Protein AF-A0A0D0C485-F1 (afdb_monomer_lite)

Organism: NCBI:txid944289

Secondary structure (DSSP, 8-state):
--------TTSSHHHHHHHHHHHHHHTT---------TT-TTTS-GGGHHHHHHHHHHHHS--HHHHHHHHHHHHH-GGGGGS-HHHHIIIIIIGGG-

InterPro domains:
  IPR027417 P-loop containing nucleoside triphosphate hydrolase [SSF52540] (3-82)
  IPR056884 Nephrocystin 3-like, N-terminal [PF24883] (2-92)

Foldseek 3Di:
DDDDDDDDPPPCPVVVVVVVQVVCVVVLNDQADADADPVDVVRPDLLQVLVRSLVSNLVSDPDVQSVVQLVVLCVVPVCLSRDDNVSSCVRRPVVSVD

Sequence (98 aa):
SVHWFCGPAGAGKSAIAQTLAKTYAKNGTLAGFFFFWRTDPSRNNLRQLFSTIAFQLANSIRSCVLRSVISSVVLKDPIILASSIETQFDKLIFGPSK

Structure (mmCIF, N/CA/C/O backbone):
data_AF-A0A0D0C485-F1
#
_entry.id   AF-A0A0D0C485-F1
#
loop_
_atom_site.group_PDB
_atom_site.id
_atom_site.type_symbol
_atom_site.label_atom_id
_atom_site.label_alt_id
_atom_site.label_comp_id
_atom_site.label_asym_id
_atom_site.label_entity_id
_atom_site.label_seq_id
_atom_site.pdbx_PDB_ins_code
_atom_site.Cartn_x
_atom_site.Cartn_y
_atom_site.Cartn_z
_atom_site.occupancy
_atom_site.B_iso_or_equiv
_atom_site.auth_seq_id
_atom_site.auth_comp_id
_atom_site.auth_asym_id
_atom_site.auth_atom_id
_atom_site.pdbx_PDB_model_num
ATOM 1 N N . SER A 1 1 ? -13.158 -6.375 -11.366 1.00 77.06 1 SER A N 1
ATOM 2 C CA . SER A 1 1 ? -12.621 -7.102 -12.535 1.00 77.06 1 SER A CA 1
ATOM 3 C C . SER A 1 1 ? -11.105 -7.134 -12.445 1.00 77.06 1 SER A C 1
ATOM 5 O O . SER A 1 1 ? -10.522 -6.209 -11.891 1.00 77.06 1 SER A O 1
ATOM 7 N N . VAL A 1 2 ? -10.462 -8.186 -12.954 1.00 88.94 2 VAL A N 1
ATOM 8 C CA . VAL A 1 2 ? -8.998 -8.246 -13.093 1.00 88.94 2 VAL A CA 1
ATOM 9 C C . VAL A 1 2 ? -8.673 -8.113 -14.577 1.00 88.94 2 VAL A C 1
ATOM 11 O O . VAL A 1 2 ? -9.257 -8.820 -15.394 1.00 88.94 2 VAL A O 1
ATOM 14 N N . HIS A 1 3 ? -7.772 -7.193 -14.924 1.00 89.00 3 HIS A N 1
ATOM 15 C CA . HIS A 1 3 ? -7.353 -6.945 -16.304 1.00 89.00 3 HIS A CA 1
ATOM 16 C C . HIS A 1 3 ? -5.867 -7.260 -16.458 1.00 89.00 3 HIS A C 1
ATOM 18 O O . HIS A 1 3 ? -5.044 -6.770 -15.685 1.00 89.00 3 HIS A O 1
ATOM 24 N N . TRP A 1 4 ? -5.526 -8.065 -17.462 1.00 88.69 4 TRP A N 1
ATOM 25 C CA . TRP A 1 4 ? -4.157 -8.494 -17.726 1.00 88.69 4 TRP A CA 1
ATOM 26 C C . TRP A 1 4 ? -3.657 -7.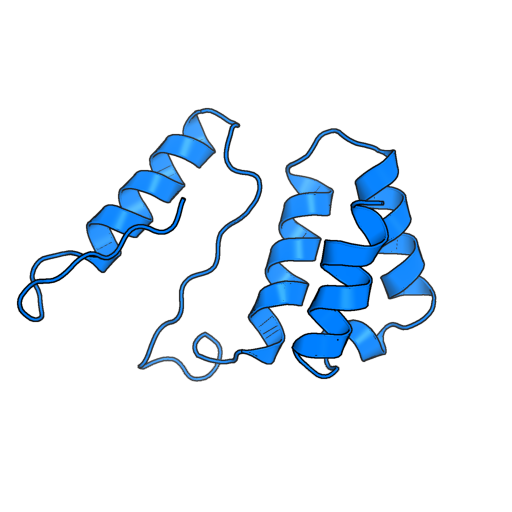914 -19.051 1.00 88.69 4 TRP A C 1
ATOM 28 O O . TRP A 1 4 ? -4.254 -8.147 -20.099 1.00 88.69 4 TRP A O 1
ATOM 38 N N . PHE A 1 5 ? -2.556 -7.159 -19.012 1.00 86.44 5 PHE A N 1
ATOM 39 C CA . PHE A 1 5 ? -1.934 -6.580 -20.205 1.00 86.44 5 PHE A CA 1
ATOM 40 C C . PHE A 1 5 ? -0.710 -7.408 -20.614 1.00 86.44 5 PHE A C 1
ATOM 42 O O . PHE A 1 5 ? 0.318 -7.383 -19.937 1.00 86.44 5 PHE A O 1
ATOM 49 N N . CYS A 1 6 ? -0.796 -8.110 -21.746 1.00 89.12 6 CYS A N 1
ATOM 50 C CA . CYS A 1 6 ? 0.323 -8.834 -22.357 1.00 89.12 6 CYS A CA 1
ATOM 51 C C . CYS A 1 6 ? 0.964 -8.011 -23.477 1.00 89.12 6 CYS A C 1
ATOM 53 O O . CYS A 1 6 ? 0.279 -7.340 -24.239 1.00 89.12 6 CYS A O 1
ATOM 55 N N . GLY A 1 7 ? 2.288 -8.077 -23.602 1.00 87.88 7 GLY A N 1
ATOM 56 C CA . GLY A 1 7 ? 3.012 -7.455 -24.710 1.00 87.88 7 GLY A CA 1
ATOM 57 C C . GLY A 1 7 ? 4.524 -7.493 -24.493 1.00 87.88 7 GLY A C 1
ATOM 58 O O . GLY A 1 7 ? 4.960 -7.786 -23.374 1.00 87.88 7 GLY A O 1
ATOM 59 N N . PRO A 1 8 ? 5.333 -7.153 -25.504 1.00 86.81 8 PRO A N 1
ATOM 60 C CA . PRO A 1 8 ? 6.789 -7.141 -25.386 1.00 86.81 8 PRO A CA 1
ATOM 61 C C . PRO A 1 8 ? 7.289 -6.128 -24.340 1.00 86.81 8 PRO A C 1
ATOM 63 O O . PRO A 1 8 ? 6.573 -5.204 -23.926 1.00 86.81 8 PRO A O 1
ATOM 66 N N . ALA A 1 9 ? 8.513 -6.324 -23.843 1.00 84.38 9 ALA A N 1
ATOM 67 C CA . ALA A 1 9 ? 9.166 -5.339 -22.981 1.00 84.38 9 ALA A CA 1
ATOM 68 C C . ALA A 1 9 ? 9.259 -3.990 -23.718 1.00 84.38 9 ALA A C 1
ATOM 70 O O . ALA A 1 9 ? 9.434 -3.955 -24.929 1.00 84.38 9 ALA A O 1
ATOM 71 N N . GLY A 1 10 ? 9.057 -2.880 -23.007 1.00 82.31 10 GLY A N 1
ATOM 72 C CA . GLY A 1 10 ? 9.032 -1.550 -23.629 1.00 82.31 10 GLY A CA 1
ATOM 73 C C . GLY A 1 10 ? 7.720 -1.165 -24.328 1.00 82.31 10 GLY A C 1
ATOM 74 O O . GLY A 1 10 ? 7.536 0.008 -24.617 1.00 82.31 10 GLY A O 1
ATOM 75 N N . ALA A 1 11 ? 6.744 -2.072 -24.482 1.00 86.69 11 ALA A N 1
ATOM 76 C CA . ALA A 1 11 ? 5.440 -1.775 -25.105 1.00 86.69 11 ALA A CA 1
ATOM 77 C C . ALA A 1 11 ? 4.522 -0.823 -24.300 1.00 86.69 11 ALA A C 1
ATOM 79 O O . ALA A 1 11 ? 3.331 -0.726 -24.571 1.00 86.69 11 ALA A O 1
ATOM 80 N N . GLY A 1 12 ? 5.026 -0.177 -23.245 1.00 86.75 12 GLY A N 1
ATOM 81 C CA . GLY A 1 12 ? 4.267 0.833 -22.506 1.00 86.75 12 GLY A CA 1
ATOM 82 C C . GLY A 1 12 ? 3.162 0.311 -21.580 1.00 86.75 12 GLY A C 1
ATOM 83 O O . GLY A 1 12 ? 2.385 1.110 -21.078 1.00 86.75 12 GLY A O 1
ATOM 84 N N . LYS A 1 13 ? 3.091 -0.990 -21.268 1.00 91.56 13 LYS A N 1
ATOM 85 C CA . LYS A 1 13 ? 2.068 -1.557 -20.355 1.00 91.56 13 LYS A CA 1
ATOM 86 C C . LYS A 1 13 ? 1.946 -0.801 -19.023 1.00 91.56 13 LYS A C 1
ATOM 88 O O . LYS A 1 13 ? 0.854 -0.412 -18.619 1.00 91.56 13 LYS A O 1
ATOM 93 N N . SER A 1 14 ? 3.078 -0.539 -18.366 1.00 87.88 14 SER A N 1
ATOM 94 C CA . SER A 1 14 ? 3.103 0.245 -17.124 1.00 87.88 14 SER A CA 1
ATOM 95 C C . SER A 1 14 ? 2.684 1.699 -17.354 1.00 87.88 14 SER A C 1
ATOM 97 O O . SER A 1 14 ? 2.045 2.285 -16.488 1.00 87.88 14 SER A O 1
ATOM 99 N N . ALA A 1 15 ? 2.985 2.271 -18.525 1.00 91.31 15 ALA A N 1
ATOM 100 C CA . ALA A 1 15 ? 2.558 3.620 -18.888 1.00 91.31 15 ALA A CA 1
ATOM 101 C C . ALA A 1 15 ? 1.035 3.701 -19.085 1.00 91.31 15 ALA A C 1
ATOM 103 O O . ALA A 1 15 ? 0.424 4.679 -18.657 1.00 91.31 15 ALA A O 1
ATOM 104 N N . ILE A 1 16 ? 0.403 2.659 -19.638 1.00 90.75 16 ILE A N 1
ATOM 105 C CA . ILE A 1 16 ? -1.062 2.558 -19.747 1.00 90.75 16 ILE A CA 1
ATOM 106 C C . ILE A 1 16 ? -1.690 2.518 -18.349 1.00 90.75 16 ILE A C 1
ATOM 108 O O . ILE A 1 16 ? -2.558 3.336 -18.048 1.00 90.75 16 ILE A O 1
ATOM 112 N N . ALA A 1 17 ? -1.208 1.641 -17.462 1.00 91.38 17 ALA A N 1
ATOM 113 C CA . ALA A 1 17 ? -1.706 1.554 -16.086 1.00 91.38 17 ALA A CA 1
ATOM 114 C C . ALA A 1 17 ? -1.522 2.873 -15.307 1.00 91.38 17 ALA A C 1
ATOM 116 O O . ALA A 1 17 ? -2.428 3.316 -14.600 1.00 91.38 17 ALA A O 1
ATOM 117 N N . GLN A 1 18 ? -0.381 3.549 -15.478 1.00 91.12 18 GLN A N 1
ATOM 118 C CA . GLN A 1 18 ? -0.142 4.876 -14.901 1.00 91.12 18 GLN A CA 1
ATOM 119 C C . GLN A 1 18 ? -1.071 5.944 -15.481 1.00 91.12 18 GLN A C 1
ATOM 121 O O . GLN A 1 18 ? -1.548 6.802 -14.741 1.00 91.12 18 GLN A O 1
ATOM 126 N N . THR A 1 19 ? -1.333 5.906 -16.786 1.00 93.75 19 THR A N 1
ATOM 127 C CA . THR A 1 19 ? -2.254 6.841 -17.444 1.00 93.75 19 THR A CA 1
ATOM 128 C C . THR A 1 19 ? -3.668 6.663 -16.909 1.00 93.75 19 THR A C 1
ATOM 130 O O . THR A 1 19 ? -4.285 7.648 -16.519 1.00 93.75 19 THR A O 1
ATOM 133 N N . LEU A 1 20 ? -4.142 5.420 -16.785 1.00 92.31 20 LEU A N 1
ATOM 134 C CA . LEU A 1 20 ? -5.425 5.102 -16.152 1.00 92.31 20 LEU A CA 1
ATOM 135 C C . LEU A 1 20 ? -5.501 5.672 -14.733 1.00 92.31 20 LEU A C 1
ATOM 137 O O . LEU A 1 20 ? -6.421 6.432 -14.437 1.00 92.31 20 LEU A O 1
ATOM 141 N N . ALA A 1 21 ? -4.512 5.382 -13.881 1.00 92.31 21 ALA A N 1
ATOM 142 C CA . ALA A 1 21 ? -4.477 5.906 -12.516 1.00 92.31 21 ALA A CA 1
ATOM 143 C C . ALA A 1 21 ? -4.536 7.445 -12.491 1.00 92.31 21 ALA A C 1
ATOM 145 O O . ALA A 1 21 ? -5.340 8.020 -11.762 1.00 92.31 21 ALA A O 1
ATOM 146 N N . LYS A 1 22 ? -3.755 8.126 -13.341 1.00 92.94 22 LYS A N 1
ATOM 147 C CA . LYS A 1 22 ? -3.789 9.594 -13.462 1.00 92.94 22 LYS A CA 1
ATOM 148 C C . LYS A 1 22 ? -5.163 10.109 -13.891 1.00 92.94 22 LYS A C 1
ATOM 150 O O . LYS A 1 22 ? -5.626 11.103 -13.339 1.00 92.94 22 LYS A O 1
ATOM 155 N N . THR A 1 23 ? -5.816 9.454 -14.846 1.00 94.56 23 THR A N 1
ATOM 156 C CA . THR A 1 23 ? -7.155 9.837 -15.312 1.00 94.56 23 THR A CA 1
ATOM 157 C C . THR A 1 23 ? -8.194 9.687 -14.200 1.00 94.56 23 THR A C 1
ATOM 159 O O . THR A 1 23 ? -8.925 10.63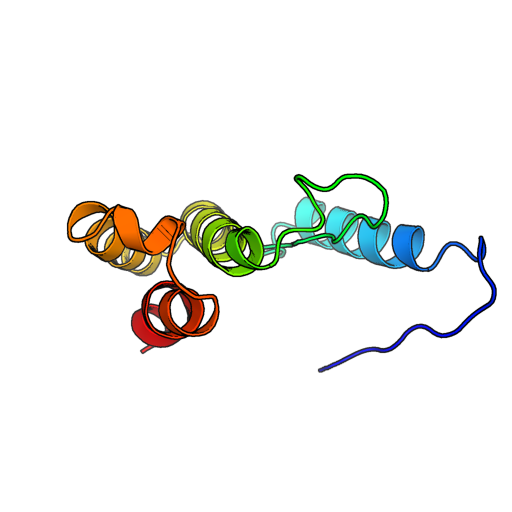4 -13.920 1.00 94.56 23 THR A O 1
ATOM 162 N N . TYR A 1 24 ? -8.217 8.555 -13.491 1.00 91.88 24 TYR A N 1
ATOM 163 C CA . TYR A 1 24 ? -9.145 8.352 -12.371 1.00 91.88 24 TYR A CA 1
ATOM 164 C C . TYR A 1 24 ? -8.878 9.300 -11.196 1.00 91.88 24 TYR A C 1
ATOM 166 O O . TYR A 1 24 ? -9.830 9.739 -10.544 1.00 91.88 24 TYR A O 1
ATOM 174 N N . ALA A 1 25 ? -7.608 9.637 -10.937 1.00 90.75 25 ALA A N 1
ATOM 175 C CA . ALA A 1 25 ? -7.225 10.616 -9.923 1.00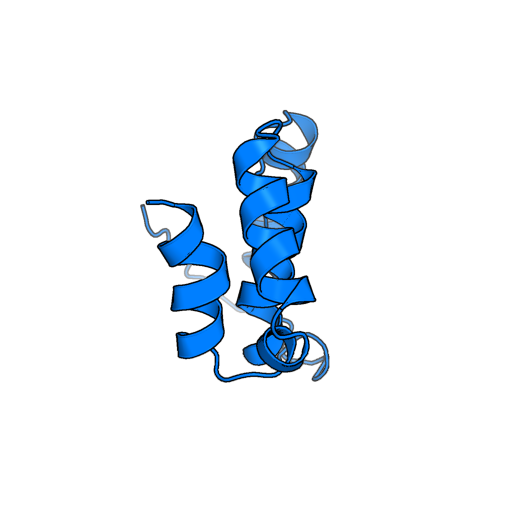 90.75 25 ALA A CA 1
ATOM 176 C C . ALA A 1 25 ? -7.735 12.017 -10.278 1.00 90.75 25 ALA A C 1
ATOM 178 O O . ALA A 1 25 ? -8.347 12.669 -9.436 1.00 90.75 25 ALA A O 1
ATOM 179 N N . LYS A 1 26 ? -7.551 12.456 -11.533 1.00 92.31 26 LYS A N 1
ATOM 180 C CA . LYS A 1 26 ? -8.079 13.739 -12.029 1.00 92.31 26 LYS A CA 1
ATOM 181 C C . LYS A 1 26 ? -9.599 13.827 -11.900 1.00 92.31 26 LYS A C 1
ATOM 183 O O . LYS A 1 26 ? -10.116 14.884 -11.563 1.00 92.31 26 LYS A O 1
ATOM 188 N N . ASN A 1 27 ? -10.293 12.712 -12.107 1.00 91.75 27 ASN A N 1
ATOM 189 C CA . ASN A 1 27 ? -11.747 12.644 -11.991 1.00 91.75 27 ASN A CA 1
ATOM 190 C C . ASN A 1 27 ? -12.238 12.506 -10.535 1.00 91.75 27 ASN A C 1
ATOM 192 O O . ASN A 1 27 ? -13.440 12.417 -10.310 1.00 91.75 27 ASN A O 1
ATOM 196 N N . GLY A 1 28 ? -11.342 12.444 -9.541 1.00 86.81 28 GLY A N 1
ATOM 197 C CA . GLY A 1 28 ? -11.710 12.289 -8.127 1.00 86.81 28 GLY A CA 1
ATOM 198 C C . GLY A 1 28 ? -12.308 10.923 -7.770 1.00 86.81 28 GLY A C 1
ATOM 199 O O . GLY A 1 28 ? -12.913 10.768 -6.715 1.00 86.81 28 GLY A O 1
ATOM 200 N N . THR A 1 29 ? -12.148 9.936 -8.651 1.00 88.69 29 THR A N 1
ATOM 201 C CA . THR A 1 29 ? -12.723 8.581 -8.520 1.00 88.69 29 THR A CA 1
ATOM 202 C C . THR A 1 29 ? -11.704 7.527 -8.084 1.00 88.69 29 THR A C 1
ATOM 204 O O . THR A 1 29 ? -12.066 6.382 -7.825 1.00 88.69 29 THR A O 1
ATOM 207 N N . LEU A 1 30 ? -10.419 7.887 -8.009 1.00 90.62 30 LEU A N 1
ATOM 208 C CA . LEU A 1 30 ? -9.367 6.973 -7.575 1.00 90.62 30 LEU A CA 1
ATOM 209 C C . LEU A 1 30 ? -9.312 6.895 -6.047 1.00 90.62 30 LEU A C 1
ATOM 211 O O . LEU A 1 30 ? -8.930 7.858 -5.385 1.00 90.62 30 LEU A O 1
ATOM 215 N N . ALA A 1 31 ? -9.637 5.725 -5.504 1.00 89.00 31 ALA A N 1
ATOM 216 C CA . ALA A 1 31 ? -9.567 5.465 -4.067 1.00 89.00 31 ALA A CA 1
ATOM 217 C C . ALA A 1 31 ? -8.140 5.128 -3.584 1.00 89.00 31 ALA A C 1
ATOM 219 O O . ALA A 1 31 ? -7.795 5.390 -2.436 1.00 89.00 31 ALA A O 1
ATOM 220 N N . GLY A 1 32 ?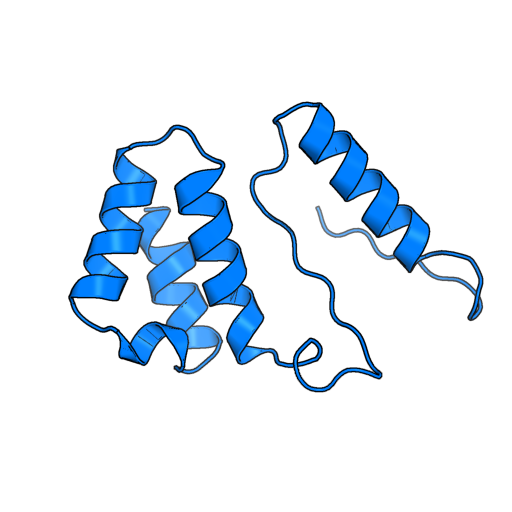 -7.306 4.564 -4.462 1.00 91.38 32 GLY A N 1
ATOM 221 C CA . GLY A 1 32 ? -5.914 4.224 -4.177 1.00 91.38 32 GLY A CA 1
ATOM 222 C C . GLY A 1 32 ? -5.226 3.555 -5.368 1.00 91.38 32 GLY A C 1
ATOM 223 O O . GLY A 1 32 ? -5.881 3.094 -6.303 1.00 91.38 32 GLY A O 1
ATOM 224 N N . PHE A 1 33 ? -3.897 3.527 -5.352 1.00 92.94 33 PHE A N 1
ATOM 225 C CA . PHE A 1 33 ? -3.044 2.880 -6.339 1.00 92.94 33 PHE A CA 1
ATOM 226 C C . PHE A 1 33 ? -1.692 2.492 -5.730 1.00 92.94 33 PHE A C 1
ATOM 228 O O . PHE A 1 33 ? -1.141 3.187 -4.876 1.00 92.94 33 PHE A O 1
ATOM 235 N N . PHE A 1 34 ? -1.107 1.417 -6.250 1.00 91.44 34 PHE A N 1
ATOM 236 C CA . PHE A 1 34 ? 0.248 0.998 -5.917 1.00 91.44 34 PHE A CA 1
ATOM 237 C C . PHE A 1 34 ? 0.942 0.468 -7.172 1.00 91.44 34 PHE A C 1
ATOM 239 O O . PHE A 1 34 ? 0.340 -0.268 -7.953 1.00 91.44 34 PHE A O 1
ATOM 246 N N . PHE A 1 35 ? 2.207 0.838 -7.371 1.00 90.31 35 PHE A N 1
ATOM 247 C CA . PHE A 1 35 ? 3.014 0.370 -8.496 1.00 90.31 35 PHE A CA 1
ATOM 248 C C . PHE A 1 35 ? 4.272 -0.319 -7.982 1.00 90.31 35 PHE A C 1
ATOM 250 O O . PHE A 1 35 ? 5.104 0.314 -7.337 1.00 90.31 35 PHE A O 1
ATOM 257 N N . PHE A 1 36 ? 4.437 -1.593 -8.338 1.00 87.88 36 PHE A N 1
ATOM 258 C CA . PHE A 1 36 ? 5.689 -2.305 -8.118 1.00 87.88 36 PHE A CA 1
ATOM 259 C C . PHE A 1 36 ? 6.740 -1.850 -9.124 1.00 87.88 36 PHE A C 1
ATOM 261 O O . PHE A 1 36 ? 6.491 -1.843 -10.335 1.00 87.88 36 PHE A O 1
ATOM 268 N N . TRP A 1 37 ? 7.933 -1.524 -8.633 1.00 84.38 37 TRP A N 1
ATOM 269 C CA . TRP A 1 37 ? 9.068 -1.198 -9.488 1.00 84.38 37 TRP A CA 1
ATOM 270 C C . TRP A 1 37 ? 10.215 -2.174 -9.250 1.00 84.38 37 TRP A C 1
ATOM 272 O O . TRP A 1 37 ? 10.892 -2.121 -8.235 1.00 84.38 37 TRP A O 1
ATOM 282 N N . ARG A 1 38 ? 10.471 -3.041 -10.235 1.00 79.94 38 ARG A N 1
ATOM 283 C CA . ARG A 1 38 ? 11.479 -4.113 -10.150 1.00 79.94 38 ARG A CA 1
ATOM 284 C C . ARG A 1 38 ? 12.892 -3.661 -9.762 1.00 79.94 38 ARG A C 1
ATOM 286 O O . ARG A 1 38 ? 13.598 -4.437 -9.136 1.00 79.94 38 ARG A O 1
ATOM 293 N N . THR A 1 39 ? 13.320 -2.464 -10.164 1.00 82.94 39 THR A N 1
ATOM 294 C CA . THR A 1 39 ? 14.700 -1.987 -9.960 1.00 82.94 39 THR A CA 1
ATOM 295 C C . THR A 1 39 ? 14.882 -1.164 -8.688 1.00 82.94 39 THR A C 1
ATOM 297 O O . THR A 1 39 ? 16.011 -0.825 -8.361 1.00 82.94 39 THR A O 1
ATOM 300 N N . ASP A 1 40 ? 13.802 -0.831 -7.979 1.00 79.88 40 ASP A N 1
ATOM 301 C CA . ASP A 1 40 ? 13.855 -0.078 -6.727 1.00 79.88 40 ASP A CA 1
ATOM 302 C C . ASP A 1 40 ? 13.349 -0.980 -5.587 1.00 79.88 40 ASP A C 1
ATOM 304 O O . ASP A 1 40 ? 12.139 -1.198 -5.473 1.00 79.88 40 ASP A O 1
ATOM 308 N N . PRO A 1 41 ? 14.242 -1.517 -4.732 1.00 77.31 41 PRO A N 1
ATOM 309 C CA . PRO A 1 41 ? 13.869 -2.408 -3.634 1.00 77.31 41 PRO A CA 1
ATOM 310 C C . PRO A 1 41 ? 12.872 -1.781 -2.658 1.00 77.31 41 PRO A C 1
ATOM 312 O O . PRO A 1 41 ? 12.047 -2.493 -2.087 1.00 77.31 41 PRO A O 1
ATOM 315 N N . SER A 1 42 ? 12.904 -0.453 -2.496 1.00 75.75 42 SER A N 1
ATOM 316 C CA . SER A 1 42 ? 11.958 0.255 -1.633 1.00 75.75 42 SER A CA 1
ATOM 317 C C . SER A 1 42 ? 10.533 0.201 -2.191 1.00 75.75 42 SER A C 1
ATOM 319 O O . SER A 1 42 ? 9.578 0.116 -1.428 1.00 75.75 42 SER A O 1
ATOM 321 N N . ARG A 1 43 ? 10.390 0.146 -3.523 1.00 72.19 43 ARG A N 1
ATOM 322 C CA . ARG A 1 43 ? 9.112 0.077 -4.257 1.00 72.19 43 ARG A CA 1
ATOM 323 C C . ARG A 1 43 ? 8.775 -1.320 -4.776 1.00 72.19 43 ARG A C 1
ATOM 325 O O . ARG A 1 43 ? 7.755 -1.507 -5.438 1.00 72.19 43 ARG A O 1
ATOM 332 N N . ASN A 1 44 ? 9.613 -2.308 -4.478 1.00 81.94 44 ASN A N 1
ATOM 333 C CA . ASN A 1 44 ? 9.365 -3.723 -4.743 1.00 81.94 44 ASN A CA 1
ATOM 334 C C . ASN A 1 44 ? 9.084 -4.504 -3.449 1.00 81.94 44 ASN A C 1
ATOM 336 O O . ASN A 1 44 ? 9.358 -5.699 -3.360 1.00 81.94 44 ASN A O 1
ATOM 340 N N . ASN A 1 45 ? 8.570 -3.822 -2.423 1.00 81.62 45 ASN A N 1
ATOM 341 C CA . ASN A 1 45 ? 8.291 -4.417 -1.127 1.00 81.62 45 ASN A CA 1
ATOM 342 C C . ASN A 1 45 ? 6.787 -4.640 -0.934 1.00 81.62 45 ASN A C 1
ATOM 344 O O . ASN A 1 45 ? 6.012 -3.698 -0.771 1.00 81.62 45 ASN A O 1
ATOM 348 N N . LEU A 1 46 ? 6.388 -5.911 -0.889 1.00 83.81 46 LEU A N 1
ATOM 349 C CA . LEU A 1 46 ? 5.006 -6.330 -0.655 1.00 83.81 46 LEU A CA 1
ATOM 350 C C . LEU A 1 46 ? 4.440 -5.829 0.684 1.00 83.81 46 LEU A C 1
ATOM 352 O O . LEU A 1 46 ? 3.249 -5.543 0.764 1.00 83.81 46 LEU A O 1
ATOM 356 N N . ARG A 1 47 ? 5.280 -5.632 1.711 1.00 85.25 47 ARG A N 1
ATOM 357 C CA . ARG A 1 47 ? 4.847 -5.138 3.036 1.00 85.25 47 ARG A CA 1
ATOM 358 C C . ARG A 1 47 ? 4.339 -3.697 3.019 1.00 85.25 47 ARG A C 1
ATOM 360 O O . ARG A 1 47 ? 3.741 -3.248 3.991 1.00 85.25 47 ARG A O 1
ATOM 367 N N . GLN A 1 48 ? 4.613 -2.948 1.952 1.00 87.62 48 GLN A N 1
ATOM 368 C CA . GLN A 1 48 ? 4.127 -1.577 1.807 1.00 87.62 48 GLN A CA 1
ATOM 369 C C . GLN A 1 48 ? 2.817 -1.495 1.027 1.00 87.62 48 GLN A C 1
ATOM 371 O O . GLN A 1 48 ? 2.197 -0.434 1.013 1.00 87.62 48 GLN A O 1
ATOM 376 N N . LEU A 1 49 ? 2.380 -2.582 0.382 1.00 91.94 49 LEU A N 1
ATOM 377 C CA . LEU A 1 49 ? 1.202 -2.564 -0.478 1.00 91.94 49 LEU A CA 1
ATOM 378 C C . LEU A 1 49 ? -0.042 -2.143 0.310 1.00 91.94 49 LEU A C 1
ATOM 380 O O . LEU A 1 49 ? -0.638 -1.107 0.021 1.00 91.94 49 LEU A O 1
ATOM 384 N N . PHE A 1 50 ? -0.430 -2.924 1.318 1.00 93.81 50 PHE A N 1
ATOM 385 C CA . PHE A 1 50 ? -1.698 -2.697 2.009 1.00 93.81 50 PHE A CA 1
ATOM 386 C C . PHE A 1 50 ? -1.651 -1.529 2.985 1.00 93.81 50 PHE A C 1
ATOM 388 O O . PHE A 1 50 ? -2.650 -0.826 3.108 1.00 93.81 50 PHE A O 1
ATOM 395 N N . SER A 1 51 ? -0.504 -1.239 3.599 1.00 92.75 51 SER A N 1
ATOM 396 C CA . SER A 1 51 ? -0.333 -0.015 4.389 1.00 92.75 51 SER A CA 1
ATOM 397 C C . SER A 1 51 ? -0.476 1.250 3.530 1.00 92.75 51 SER A C 1
ATOM 399 O O . SER A 1 51 ? -1.182 2.179 3.925 1.00 92.75 51 SER A O 1
ATOM 401 N N . THR A 1 52 ? 0.096 1.266 2.320 1.00 93.00 52 THR A N 1
ATOM 402 C CA . THR A 1 52 ? -0.060 2.390 1.379 1.00 93.00 52 THR A CA 1
ATOM 403 C C . THR A 1 52 ? -1.503 2.527 0.904 1.00 93.00 52 THR A C 1
ATOM 405 O O . THR A 1 52 ? -2.047 3.631 0.918 1.00 93.00 52 THR A O 1
ATOM 408 N N . ILE A 1 53 ? -2.145 1.421 0.512 1.00 93.62 53 ILE A N 1
ATOM 409 C CA . ILE A 1 53 ? -3.545 1.444 0.068 1.00 93.62 53 ILE A CA 1
ATOM 410 C C . ILE A 1 53 ? -4.465 1.902 1.206 1.00 93.62 53 ILE A C 1
ATOM 412 O O . ILE A 1 53 ? -5.298 2.772 0.981 1.00 93.62 53 ILE A O 1
ATOM 416 N N . ALA A 1 54 ? -4.294 1.401 2.431 1.00 92.62 54 ALA A N 1
ATOM 417 C CA . ALA A 1 54 ? -5.093 1.821 3.582 1.00 92.62 54 ALA A CA 1
ATOM 418 C C . ALA A 1 54 ? -4.943 3.321 3.873 1.00 92.62 54 ALA A C 1
ATOM 420 O O . ALA A 1 54 ? -5.935 4.018 4.088 1.00 92.62 54 ALA A O 1
ATOM 421 N N . PHE A 1 55 ? -3.713 3.839 3.810 1.00 92.31 55 PHE A N 1
ATOM 422 C CA . PHE A 1 55 ? -3.456 5.269 3.956 1.00 92.31 55 PHE A CA 1
ATOM 423 C C . PHE A 1 55 ? -4.139 6.092 2.856 1.00 92.31 55 PHE A C 1
ATOM 425 O O . PHE A 1 55 ? -4.750 7.121 3.140 1.00 92.31 55 PHE A O 1
ATOM 432 N N . GLN A 1 56 ? -4.069 5.649 1.600 1.00 93.31 56 GLN A N 1
ATOM 433 C CA . GLN A 1 56 ? -4.743 6.329 0.493 1.00 93.31 56 GLN A CA 1
ATOM 434 C C . GLN A 1 56 ? -6.264 6.296 0.662 1.00 93.31 56 GLN A C 1
ATOM 436 O O . GLN A 1 56 ? -6.891 7.344 0.576 1.00 93.31 56 GLN A O 1
ATOM 441 N N . LEU A 1 57 ? -6.854 5.151 1.010 1.00 90.88 57 LEU A N 1
ATOM 442 C CA . LEU A 1 57 ? -8.295 5.021 1.245 1.00 90.88 57 LEU A CA 1
ATOM 443 C C . LEU A 1 57 ? -8.789 5.966 2.346 1.00 90.88 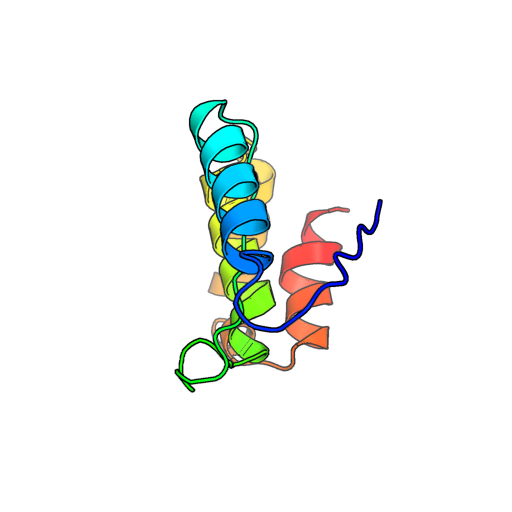57 LEU A C 1
ATOM 445 O O . LEU A 1 57 ? -9.796 6.650 2.159 1.00 90.88 57 LEU A O 1
ATOM 449 N N . ALA A 1 58 ? -8.053 6.052 3.458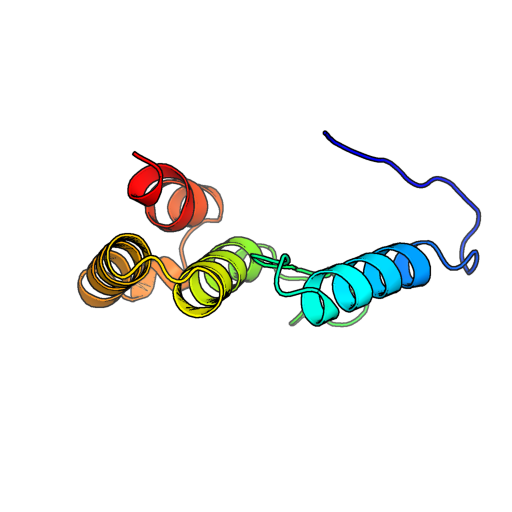 1.00 90.19 58 ALA A N 1
ATOM 450 C CA . ALA A 1 58 ? -8.374 6.934 4.578 1.00 90.19 58 ALA A CA 1
ATOM 451 C C . ALA A 1 58 ? -8.359 8.431 4.207 1.00 90.19 58 ALA A C 1
ATOM 453 O O . ALA A 1 58 ? -9.001 9.231 4.887 1.00 90.19 58 ALA A O 1
ATOM 454 N N . ASN A 1 59 ? -7.638 8.814 3.148 1.00 88.19 59 ASN A N 1
ATOM 455 C CA . ASN A 1 59 ? -7.514 10.201 2.693 1.00 88.19 59 ASN A CA 1
ATOM 456 C C . ASN A 1 59 ? -8.360 10.516 1.447 1.00 88.19 59 ASN A C 1
ATOM 458 O O . ASN A 1 59 ? -8.832 11.641 1.293 1.00 88.19 59 ASN A O 1
ATOM 462 N N . SER A 1 60 ? -8.547 9.546 0.552 1.00 84.56 60 SER A N 1
ATOM 463 C CA . SER A 1 60 ? -9.229 9.717 -0.734 1.00 84.56 60 SER A CA 1
ATOM 464 C C . SER A 1 60 ? -10.740 9.527 -0.630 1.00 84.56 60 SER A C 1
ATOM 466 O O . SER A 1 60 ? -11.492 10.178 -1.356 1.00 84.56 60 SER A O 1
ATOM 468 N N . ILE A 1 61 ? -11.214 8.661 0.270 1.00 81.38 61 ILE A N 1
ATOM 469 C CA . ILE A 1 61 ? -12.647 8.443 0.472 1.00 81.38 61 ILE A CA 1
ATOM 470 C C . ILE A 1 61 ? -13.139 9.440 1.522 1.00 81.38 61 ILE A C 1
ATOM 472 O O . ILE A 1 61 ? -12.674 9.442 2.658 1.00 81.38 61 ILE A O 1
ATOM 476 N N . ARG A 1 62 ? -14.150 10.250 1.182 1.00 74.44 62 ARG A N 1
ATOM 477 C CA . ARG A 1 62 ? -14.789 11.216 2.105 1.00 74.44 62 ARG A CA 1
ATOM 478 C C . ARG A 1 62 ? -15.622 10.563 3.225 1.00 74.44 62 ARG A C 1
ATOM 480 O O . ARG A 1 62 ? -16.511 11.194 3.785 1.00 74.44 62 ARG A O 1
ATOM 487 N N . SER A 1 63 ? -15.361 9.301 3.554 1.00 78.81 63 SER A N 1
ATOM 488 C CA . SER A 1 63 ? -16.009 8.595 4.656 1.00 78.81 63 SER A CA 1
ATOM 489 C C . SER A 1 63 ? -15.204 8.822 5.930 1.00 78.81 63 SER A C 1
ATOM 491 O O . SER A 1 63 ? -14.156 8.206 6.142 1.00 78.81 63 SER A O 1
ATOM 493 N N . CYS A 1 64 ? -15.704 9.702 6.801 1.00 78.31 64 CYS A N 1
ATOM 494 C CA . CYS A 1 64 ? -15.112 9.942 8.119 1.00 78.31 64 CYS A CA 1
ATOM 495 C C . CYS A 1 64 ? -15.012 8.651 8.947 1.00 78.31 64 CYS A C 1
ATOM 497 O O . CYS A 1 64 ? -14.055 8.478 9.698 1.00 78.31 64 CYS A O 1
ATOM 499 N N . VAL A 1 65 ? -15.962 7.727 8.763 1.00 86.31 65 VAL A N 1
ATOM 500 C CA . VAL A 1 65 ? -15.991 6.430 9.448 1.00 86.31 65 VAL A CA 1
ATOM 501 C C . VAL A 1 65 ? -14.794 5.577 9.037 1.00 86.31 65 VAL A C 1
ATOM 503 O O . VAL A 1 65 ? -14.047 5.132 9.902 1.00 86.31 65 VAL A O 1
ATOM 506 N N . LEU A 1 66 ? -14.545 5.417 7.732 1.00 87.19 66 LEU A N 1
ATOM 507 C CA . LEU A 1 66 ? -13.435 4.595 7.237 1.00 87.19 66 LEU A CA 1
ATOM 508 C C . LEU A 1 66 ? -12.082 5.121 7.728 1.00 87.19 66 LEU A C 1
ATOM 510 O O . LEU A 1 66 ? -11.255 4.361 8.234 1.00 87.19 66 LEU A O 1
ATOM 514 N N . ARG A 1 67 ? -11.882 6.442 7.638 1.00 90.06 67 ARG A N 1
ATOM 515 C CA . ARG A 1 67 ? -10.675 7.094 8.154 1.00 90.06 67 ARG A CA 1
ATOM 516 C C . ARG A 1 67 ? -10.506 6.846 9.649 1.00 90.06 67 ARG A C 1
ATOM 518 O O . ARG A 1 67 ? -9.395 6.538 10.079 1.00 90.06 67 ARG A O 1
ATOM 525 N N . SER A 1 68 ? -11.581 6.971 10.428 1.00 90.88 68 SER A N 1
ATOM 526 C CA . SER A 1 68 ? -11.541 6.741 11.872 1.00 90.88 68 SER A CA 1
ATOM 527 C C . SER A 1 68 ? -11.170 5.298 12.192 1.00 90.88 68 SER A C 1
ATOM 529 O O . SER A 1 68 ? -10.269 5.085 12.992 1.00 90.88 68 SER A O 1
ATOM 531 N N . VAL A 1 69 ? -11.799 4.313 11.543 1.00 92.06 69 VAL A N 1
ATOM 532 C CA . VAL A 1 69 ? -11.535 2.888 11.800 1.00 92.06 69 VAL A CA 1
ATOM 533 C C . VAL A 1 69 ? -10.082 2.535 11.488 1.00 92.06 69 VAL A C 1
ATOM 535 O O . VAL A 1 69 ? -9.397 1.976 12.343 1.00 92.06 69 VAL A O 1
ATOM 538 N N . ILE A 1 70 ? -9.579 2.915 10.307 1.00 92.69 70 ILE A N 1
ATOM 539 C CA . ILE A 1 70 ? -8.179 2.666 9.924 1.00 92.69 70 ILE A CA 1
ATOM 540 C C . ILE A 1 70 ? -7.228 3.344 10.919 1.00 92.69 70 ILE A C 1
ATOM 542 O O . ILE A 1 70 ? -6.281 2.720 11.396 1.00 92.69 70 ILE A O 1
ATOM 546 N N . SER A 1 71 ? -7.506 4.600 11.284 1.00 93.12 71 SER A N 1
ATOM 547 C CA . SER A 1 71 ? -6.680 5.346 12.242 1.00 93.12 71 SER A CA 1
ATOM 548 C C . SER A 1 71 ? -6.676 4.685 13.620 1.00 93.12 71 SER A C 1
ATOM 550 O O . SER A 1 71 ? -5.618 4.544 14.220 1.00 93.12 71 SER A O 1
ATOM 552 N N . SER A 1 72 ? -7.827 4.224 14.114 1.00 94.38 72 SER A N 1
ATOM 553 C CA . SER A 1 72 ? -7.930 3.518 15.393 1.00 94.38 72 SER A CA 1
ATOM 554 C C . SER A 1 72 ? -7.154 2.201 15.399 1.00 94.38 72 SER A C 1
ATOM 556 O O . SER A 1 72 ? -6.514 1.890 16.401 1.00 94.38 72 SER A O 1
ATOM 558 N N . VAL A 1 73 ? -7.171 1.441 14.296 1.00 94.44 73 VAL A N 1
ATOM 559 C CA . VAL A 1 73 ? -6.375 0.208 14.169 1.00 94.44 73 VAL A CA 1
ATOM 560 C C . VAL A 1 73 ? -4.882 0.525 14.266 1.00 94.44 73 VAL A C 1
ATOM 562 O O . VAL A 1 73 ? -4.184 -0.098 15.061 1.00 94.44 73 VAL A O 1
ATOM 565 N N . VAL A 1 74 ? -4.409 1.530 13.523 1.00 94.31 74 VAL A N 1
ATOM 566 C CA . VAL A 1 74 ? -2.990 1.929 13.518 1.00 94.31 74 VAL A CA 1
ATOM 567 C C . VAL A 1 74 ? -2.552 2.526 14.858 1.00 94.31 74 VAL A C 1
ATOM 569 O O . VAL A 1 74 ? -1.451 2.247 15.317 1.00 94.31 74 VAL A O 1
ATOM 572 N N . LEU A 1 75 ? -3.400 3.323 15.515 1.00 94.94 75 LEU A N 1
ATOM 573 C CA . LEU A 1 75 ? -3.094 3.899 16.830 1.00 94.94 75 LEU A CA 1
ATOM 574 C C . LEU A 1 75 ? -3.016 2.833 17.927 1.00 94.94 75 LEU A C 1
ATOM 576 O O . LEU A 1 75 ? -2.218 2.966 18.851 1.00 94.94 75 LEU A O 1
ATOM 580 N N . LYS A 1 76 ? -3.840 1.784 17.836 1.00 95.75 76 LYS A N 1
ATOM 581 C CA . LYS A 1 76 ? -3.842 0.679 18.800 1.00 95.75 76 LYS A CA 1
ATOM 582 C C . LYS A 1 76 ? -2.653 -0.262 18.606 1.00 95.75 76 LYS A C 1
ATOM 584 O O . LYS A 1 76 ? -2.132 -0.778 19.590 1.00 95.75 76 LYS A O 1
ATOM 589 N N . ASP A 1 77 ? -2.252 -0.493 17.360 1.00 93.88 77 ASP A N 1
ATOM 590 C CA . ASP A 1 77 ? -1.113 -1.340 17.014 1.00 93.88 77 ASP A CA 1
ATOM 591 C C . ASP A 1 77 ? -0.313 -0.729 15.851 1.00 93.88 77 ASP A C 1
ATOM 593 O O . ASP A 1 77 ? -0.572 -1.038 14.687 1.00 93.88 77 ASP A O 1
ATOM 597 N N . PRO A 1 78 ? 0.687 0.125 16.134 1.00 92.38 78 PRO A N 1
ATOM 598 C CA . PRO A 1 78 ? 1.512 0.737 15.091 1.00 92.38 78 PRO A CA 1
ATOM 599 C C . PRO A 1 78 ? 2.354 -0.275 14.302 1.00 92.38 78 PRO A C 1
ATOM 601 O O . PRO A 1 78 ? 2.716 -0.018 13.150 1.00 92.38 78 PRO A O 1
ATOM 604 N N . ILE A 1 79 ? 2.657 -1.437 14.895 1.00 93.44 79 ILE A N 1
ATOM 605 C CA . ILE A 1 79 ? 3.479 -2.485 14.274 1.00 93.44 79 ILE A CA 1
ATOM 606 C C . ILE A 1 79 ? 2.734 -3.117 13.090 1.00 93.44 79 ILE A C 1
ATOM 608 O O . ILE A 1 79 ? 3.372 -3.641 12.172 1.00 93.44 79 ILE A O 1
ATOM 612 N N . ILE A 1 80 ? 1.403 -2.973 13.022 1.00 93.56 80 ILE A N 1
ATOM 613 C CA . ILE A 1 80 ? 0.581 -3.440 11.901 1.00 93.56 80 ILE A CA 1
ATOM 614 C C . ILE A 1 80 ? 1.113 -2.966 10.541 1.00 93.56 80 ILE A C 1
ATOM 616 O O . ILE A 1 80 ? 1.088 -3.724 9.571 1.00 93.56 80 ILE A O 1
ATOM 620 N N . LEU A 1 81 ? 1.689 -1.760 10.468 1.00 89.88 81 LEU A N 1
ATOM 621 C CA . LEU A 1 81 ? 2.239 -1.184 9.236 1.00 89.88 81 LEU A CA 1
ATOM 622 C C . LEU A 1 81 ? 3.486 -1.919 8.719 1.00 89.88 81 LEU A C 1
ATOM 624 O O . LEU A 1 81 ? 3.810 -1.807 7.538 1.00 89.88 81 LEU A O 1
ATOM 628 N N . ALA A 1 82 ? 4.159 -2.690 9.575 1.00 88.44 82 ALA A N 1
ATOM 629 C CA . ALA A 1 82 ? 5.315 -3.523 9.242 1.00 88.44 82 ALA A CA 1
ATOM 630 C C . ALA A 1 82 ? 5.023 -5.035 9.341 1.00 88.44 82 ALA A C 1
ATOM 632 O O . ALA A 1 82 ? 5.920 -5.851 9.111 1.00 88.44 82 ALA A O 1
ATOM 633 N N . SER A 1 83 ? 3.785 -5.408 9.678 1.00 91.81 83 SER A N 1
ATOM 634 C CA . SER A 1 83 ? 3.354 -6.799 9.845 1.00 91.81 83 SER A CA 1
ATOM 635 C C . SER A 1 83 ? 3.295 -7.578 8.518 1.00 91.81 83 SER A C 1
ATOM 637 O O . SER A 1 83 ? 3.712 -7.096 7.459 1.00 91.81 83 SER A O 1
ATOM 639 N N . SER A 1 84 ? 2.830 -8.830 8.573 1.00 92.88 84 SER A N 1
ATOM 640 C CA . SER A 1 84 ? 2.671 -9.651 7.372 1.00 92.88 84 SER A CA 1
ATOM 641 C C . SER A 1 84 ? 1.632 -9.049 6.421 1.00 92.88 84 SER A C 1
ATOM 643 O O . SER A 1 84 ? 0.726 -8.324 6.836 1.00 92.88 84 SER A O 1
ATOM 645 N N . ILE A 1 85 ? 1.751 -9.366 5.132 1.00 92.88 85 ILE A N 1
ATOM 646 C CA . ILE A 1 85 ? 0.846 -8.838 4.108 1.00 92.88 85 ILE A CA 1
ATOM 647 C C . ILE A 1 85 ? -0.606 -9.288 4.353 1.00 92.88 85 ILE A C 1
ATOM 649 O O . ILE A 1 85 ? -1.537 -8.509 4.167 1.00 92.88 85 ILE A O 1
ATOM 653 N N . GLU A 1 86 ? -0.797 -10.507 4.850 1.00 94.12 86 GLU A N 1
ATOM 654 C CA . GLU A 1 86 ? -2.097 -11.072 5.218 1.00 94.12 86 GLU A CA 1
ATOM 655 C C . GLU A 1 86 ? -2.699 -10.313 6.402 1.00 94.12 86 GLU A C 1
ATOM 657 O O . GLU A 1 86 ? -3.848 -9.882 6.355 1.00 94.12 86 GLU A O 1
ATOM 662 N N . THR A 1 87 ? -1.887 -10.061 7.433 1.00 94.31 87 THR A N 1
ATOM 663 C CA . THR A 1 87 ? -2.324 -9.338 8.633 1.00 94.31 87 THR A CA 1
ATOM 664 C C . THR A 1 87 ? -2.726 -7.903 8.286 1.00 94.31 87 THR A C 1
ATOM 666 O O . THR A 1 87 ? -3.760 -7.413 8.746 1.00 94.31 87 THR A O 1
ATOM 669 N N . GLN A 1 88 ? -1.948 -7.232 7.431 1.00 94.25 88 GLN A N 1
ATOM 670 C CA . GLN A 1 88 ? -2.288 -5.902 6.927 1.00 94.25 88 GLN A CA 1
ATOM 671 C C . GLN A 1 88 ? -3.593 -5.906 6.133 1.00 94.25 88 GLN A C 1
ATOM 673 O O . GLN A 1 88 ? -4.432 -5.036 6.353 1.00 94.25 88 GLN A O 1
ATOM 678 N N . PHE A 1 89 ? -3.780 -6.867 5.225 1.00 93.56 89 PHE A N 1
ATOM 679 C CA . PHE A 1 89 ? -5.012 -6.978 4.449 1.00 93.56 89 PHE A CA 1
ATOM 680 C C . PHE A 1 89 ? -6.227 -7.140 5.362 1.00 93.56 89 PHE A C 1
ATOM 682 O O . PHE A 1 89 ? -7.175 -6.356 5.282 1.00 93.56 89 PHE A O 1
ATOM 689 N N . ASP A 1 90 ? -6.172 -8.100 6.283 1.00 94.19 90 ASP A N 1
ATOM 690 C CA . ASP A 1 90 ? -7.293 -8.412 7.162 1.00 94.19 90 ASP A CA 1
ATOM 691 C C . ASP A 1 90 ? -7.658 -7.240 8.074 1.00 94.19 90 ASP A C 1
ATOM 693 O O . ASP A 1 90 ? -8.838 -6.947 8.273 1.00 94.19 90 ASP A O 1
ATOM 697 N N . LYS A 1 91 ? -6.661 -6.549 8.636 1.00 93.88 91 LYS A N 1
ATOM 698 C CA . LYS A 1 91 ? -6.890 -5.503 9.642 1.00 93.88 91 LYS A CA 1
ATOM 699 C C . LYS A 1 91 ? -7.099 -4.110 9.057 1.00 93.88 91 LYS A C 1
ATOM 701 O O . LYS A 1 91 ? -7.842 -3.335 9.651 1.00 93.88 91 LYS A O 1
ATOM 706 N N . LEU A 1 92 ? -6.458 -3.778 7.935 1.00 93.25 92 LEU A N 1
ATOM 707 C CA . LEU A 1 92 ? -6.483 -2.426 7.361 1.00 93.25 92 LEU A CA 1
ATOM 708 C C . LEU A 1 92 ? -7.397 -2.296 6.140 1.00 93.25 92 LEU A C 1
ATOM 710 O O . LEU A 1 92 ? -7.801 -1.180 5.823 1.00 93.25 92 LEU A O 1
ATOM 714 N N . ILE A 1 93 ? -7.720 -3.400 5.459 1.00 92.06 93 ILE A N 1
ATOM 715 C CA . ILE A 1 93 ? -8.547 -3.386 4.244 1.00 92.06 93 ILE A CA 1
ATOM 716 C C . ILE A 1 93 ? -9.880 -4.091 4.485 1.00 92.06 93 ILE A C 1
ATOM 718 O O . ILE A 1 93 ? -10.932 -3.472 4.356 1.00 92.06 93 ILE A O 1
ATOM 722 N N . PHE A 1 94 ? -9.851 -5.370 4.867 1.00 91.56 94 PHE A N 1
ATOM 723 C CA . PHE A 1 94 ? -11.066 -6.171 5.002 1.00 91.56 94 PHE A CA 1
ATOM 724 C C . PHE A 1 94 ? -11.869 -5.814 6.256 1.00 91.56 94 PHE A C 1
ATOM 726 O O . PHE A 1 94 ? -13.074 -5.592 6.173 1.00 91.56 94 PHE A O 1
ATOM 733 N N . GLY A 1 95 ? -11.216 -5.705 7.414 1.00 88.81 95 GLY A N 1
ATOM 734 C CA . GLY A 1 95 ? -11.857 -5.322 8.674 1.00 88.81 95 GLY A CA 1
ATOM 735 C C . GLY A 1 95 ? -12.664 -4.021 8.571 1.00 88.81 95 GLY A C 1
ATOM 736 O O . GLY A 1 95 ? -13.850 -4.054 8.882 1.00 88.81 95 GLY A O 1
ATOM 737 N N . PRO A 1 96 ? -12.079 -2.911 8.078 1.00 83.56 96 PRO A N 1
ATOM 738 C CA . PRO A 1 96 ? -12.785 -1.636 7.925 1.00 83.56 96 PRO A CA 1
ATOM 739 C C . PRO A 1 96 ? -13.876 -1.615 6.844 1.00 83.56 96 PRO A C 1
ATOM 741 O O . PRO A 1 96 ? -14.595 -0.625 6.742 1.00 83.56 96 PRO A O 1
ATOM 744 N N . SER A 1 97 ? -13.966 -2.656 6.008 1.00 73.25 97 SER A N 1
ATOM 745 C CA . SER A 1 97 ? -15.005 -2.787 4.976 1.00 73.25 97 SER A CA 1
ATOM 746 C C . SER A 1 97 ? -16.279 -3.491 5.460 1.00 73.25 97 SER A C 1
ATOM 748 O O . SER A 1 97 ? -17.253 -3.546 4.710 1.00 73.25 97 SER A O 1
ATOM 750 N N . LYS A 1 98 ? -16.259 -4.036 6.682 1.00 64.44 98 LYS A N 1
ATOM 751 C CA . LYS A 1 98 ? -17.432 -4.580 7.375 1.00 64.44 98 LYS A CA 1
ATOM 752 C C . LYS A 1 98 ? -18.178 -3.473 8.106 1.00 64.44 98 LYS A C 1
ATOM 754 O O . LYS A 1 98 ? -19.423 -3.550 8.112 1.00 64.44 98 LYS A O 1
#

pLDDT: mean 88.66, std 5.9, range [64.44, 95.75]

Radius of gyration: 15.15 Å; chains: 1; bounding box: 32×25×44 Å